Protein AF-A0A5D0NPP9-F1 (afdb_monomer_lite)

Radius of gyration: 20.12 Å; chains: 1; bounding box: 44×17×57 Å

pLDDT: mean 86.73, std 14.59, range [47.38, 98.38]

InterPro domains:
  IPR025557 Protein of unknown function DUF4282 [PF14110] (9-92)

Organism: NCBI:txid392828

Sequence (95 aa):
MLGALLETDFNALVTPSLVKAIYVLTLIVVTLECLAILFFGIWLFQGEAWLSGLIAVLVTPFVWLLQMLLTRVLMEAVVVRFKQAEYLRVIKDKL

Secondary structure (DSSP, 8-state):
-HHHHS-----S---HHHHHHHHHHHHHHHHHHHHHHHHHHHHHHTSTTHHHHHHHHHHHHHHHHHHHHHHHHHHHHHHHHHHHHHHHHHHHHT-

Structure (mmCIF, N/CA/C/O backbone):
data_AF-A0A5D0NPP9-F1
#
_entry.id   AF-A0A5D0NPP9-F1
#
loop_
_atom_site.group_PDB
_atom_site.id
_atom_site.type_symbol
_atom_site.label_atom_id
_atom_site.label_alt_id
_atom_site.label_comp_id
_atom_site.label_asym_id
_atom_site.label_entity_id
_atom_site.label_seq_id
_atom_site.pdbx_PDB_ins_code
_atom_site.Cartn_x
_atom_site.Cartn_y
_atom_site.Cartn_z
_atom_site.occupancy
_atom_site.B_iso_or_equiv
_atom_site.auth_seq_id
_atom_site.auth_comp_id
_atom_site.auth_asym_id
_atom_site.auth_atom_id
_atom_site.pdbx_PDB_model_num
ATOM 1 N N . MET A 1 1 ? 1.453 8.949 19.137 1.00 51.19 1 MET A N 1
ATOM 2 C CA . MET A 1 1 ? 1.365 7.951 18.043 1.00 51.19 1 MET A CA 1
ATOM 3 C C . MET A 1 1 ? 2.559 7.006 18.054 1.00 51.19 1 MET A C 1
ATOM 5 O O . MET A 1 1 ? 2.323 5.816 18.144 1.00 51.19 1 MET A O 1
ATOM 9 N N . LEU A 1 2 ? 3.806 7.502 18.069 1.00 59.47 2 LEU A N 1
ATOM 10 C CA . LEU A 1 2 ? 5.003 6.648 18.199 1.00 59.47 2 LEU A CA 1
ATOM 11 C C . LEU A 1 2 ? 5.022 5.791 19.477 1.00 59.47 2 LEU A C 1
ATOM 13 O O . LEU A 1 2 ? 5.346 4.616 19.400 1.00 59.47 2 LEU A O 1
ATOM 17 N N . GLY A 1 3 ? 4.591 6.337 20.622 1.00 56.12 3 GLY A N 1
ATOM 18 C CA . GLY A 1 3 ? 4.492 5.565 21.870 1.00 56.12 3 GLY A CA 1
ATOM 19 C C . GLY A 1 3 ? 3.571 4.341 21.771 1.00 56.12 3 GLY A C 1
ATOM 20 O O . GLY A 1 3 ? 3.952 3.273 22.214 1.00 56.12 3 GLY A O 1
ATOM 21 N N . ALA A 1 4 ? 2.427 4.464 21.087 1.00 59.25 4 ALA A N 1
ATOM 22 C CA . ALA A 1 4 ? 1.487 3.356 20.876 1.00 59.25 4 ALA A CA 1
ATOM 23 C C . ALA A 1 4 ? 1.951 2.343 19.806 1.00 59.25 4 ALA A C 1
ATOM 25 O O . ALA A 1 4 ? 1.412 1.247 19.731 1.00 59.25 4 ALA A O 1
ATOM 26 N N . LEU A 1 5 ? 2.922 2.706 18.955 1.00 57.84 5 LEU A N 1
ATOM 27 C CA . LEU A 1 5 ? 3.549 1.781 17.999 1.00 57.84 5 LEU A CA 1
ATOM 28 C C . LEU A 1 5 ? 4.624 0.903 18.659 1.00 57.84 5 LEU A C 1
ATOM 30 O O . LEU A 1 5 ? 4.923 -0.169 18.147 1.00 57.84 5 LEU A O 1
ATOM 34 N N . LEU A 1 6 ? 5.217 1.371 19.762 1.00 66.38 6 LEU A N 1
ATOM 35 C CA . LEU A 1 6 ? 6.301 0.699 20.490 1.00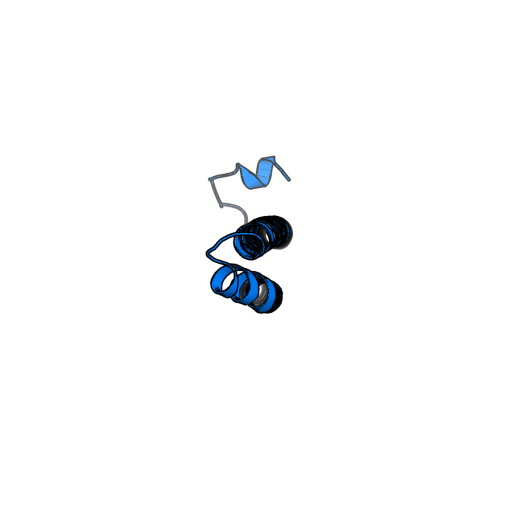 66.38 6 LEU A CA 1
ATOM 36 C C . LEU A 1 6 ? 5.825 0.059 21.806 1.00 66.38 6 LEU A C 1
ATOM 38 O O . LEU A 1 6 ? 6.631 -0.494 22.549 1.00 66.38 6 LEU A O 1
ATOM 42 N N . GLU A 1 7 ? 4.529 0.143 22.104 1.00 59.06 7 GLU A N 1
ATOM 43 C CA . GLU A 1 7 ? 3.916 -0.448 23.290 1.00 59.06 7 GLU A CA 1
ATOM 44 C C . GLU A 1 7 ? 3.608 -1.931 23.028 1.00 59.06 7 GLU A C 1
ATOM 46 O O . GLU A 1 7 ? 2.709 -2.271 22.260 1.00 59.06 7 GLU A O 1
ATOM 51 N N . THR A 1 8 ? 4.379 -2.830 23.645 1.00 55.56 8 THR A N 1
ATOM 52 C CA . THR A 1 8 ? 4.260 -4.291 23.470 1.00 55.56 8 THR A CA 1
ATOM 53 C C . THR A 1 8 ? 3.284 -4.953 24.441 1.00 55.56 8 THR A C 1
ATOM 55 O O . THR A 1 8 ? 3.066 -6.158 24.356 1.00 55.56 8 THR A O 1
ATOM 58 N N . ASP A 1 9 ? 2.716 -4.189 25.378 1.00 55.44 9 ASP A N 1
ATOM 59 C CA . ASP A 1 9 ? 1.863 -4.717 26.448 1.00 55.44 9 ASP A CA 1
ATOM 60 C C . ASP A 1 9 ? 0.432 -5.021 25.958 1.00 55.44 9 ASP A C 1
ATOM 62 O O . ASP A 1 9 ? -0.277 -5.798 26.585 1.00 55.44 9 ASP A O 1
ATOM 66 N N . PHE A 1 10 ? -0.007 -4.443 24.823 1.00 55.12 10 PHE A N 1
ATOM 67 C CA . PHE A 1 10 ? -1.342 -4.622 24.201 1.00 55.12 10 PHE A CA 1
ATOM 68 C C . PHE A 1 10 ? -2.544 -4.579 25.179 1.00 55.12 10 PHE A C 1
ATOM 70 O O . PHE A 1 10 ? -3.641 -5.034 24.853 1.00 55.12 10 PHE A O 1
ATOM 77 N N . ASN A 1 11 ? -2.352 -4.027 26.379 1.00 47.38 11 ASN A N 1
ATOM 78 C CA . ASN A 1 11 ? -3.247 -4.193 27.525 1.00 47.38 11 ASN A CA 1
ATOM 79 C C . ASN A 1 11 ? -4.465 -3.252 27.439 1.00 47.38 11 ASN A C 1
ATOM 81 O O . ASN A 1 11 ? -5.540 -3.527 27.970 1.00 47.38 11 ASN A O 1
ATOM 85 N N . ALA A 1 12 ? -4.325 -2.157 26.687 1.00 51.25 12 ALA A N 1
ATOM 86 C CA . ALA A 1 12 ? -5.426 -1.324 26.229 1.00 51.25 12 ALA A CA 1
ATOM 87 C C . ALA A 1 12 ? -5.727 -1.662 24.764 1.00 51.25 12 ALA A C 1
ATOM 89 O O . ALA A 1 12 ? -4.809 -1.693 23.948 1.00 51.25 12 ALA A O 1
ATOM 90 N N . LEU A 1 13 ? -7.004 -1.892 24.422 1.00 53.47 13 LEU A N 1
ATOM 91 C CA . LEU A 1 13 ? -7.493 -2.035 23.043 1.00 53.47 13 LEU A CA 1
ATOM 92 C C . LEU A 1 13 ? -6.947 -0.884 22.189 1.00 53.47 13 LEU A C 1
ATOM 94 O O . LEU A 1 13 ? -7.502 0.220 22.199 1.00 53.47 13 LEU A O 1
ATOM 98 N N . VAL A 1 14 ? -5.832 -1.118 21.491 1.00 55.62 14 VAL A N 1
ATOM 99 C CA . VAL A 1 14 ? -5.204 -0.062 20.710 1.00 55.62 14 VAL A CA 1
ATOM 100 C C . VAL A 1 14 ? -6.172 0.283 19.589 1.00 55.62 14 VAL A C 1
ATOM 102 O O . VAL A 1 14 ? -6.590 -0.537 18.775 1.00 55.62 14 VAL A O 1
ATOM 105 N N . THR A 1 15 ? -6.614 1.523 19.687 1.00 65.56 15 THR A N 1
ATOM 106 C CA . THR A 1 15 ? -7.844 2.094 19.166 1.00 65.56 15 THR A CA 1
ATOM 107 C C . THR A 1 15 ? -7.883 2.080 17.630 1.00 65.56 15 THR A C 1
ATOM 109 O O . THR A 1 15 ? -6.858 1.887 16.971 1.00 65.56 15 THR A O 1
ATOM 112 N N . PRO A 1 16 ? -9.038 2.398 17.008 1.00 67.12 16 PRO A N 1
ATOM 113 C CA . PRO A 1 16 ? -9.171 2.599 15.558 1.00 67.12 16 PRO A CA 1
ATOM 114 C C . PRO A 1 16 ? -8.111 3.526 14.929 1.00 67.12 16 PRO A C 1
ATOM 116 O O . PRO A 1 16 ? -7.916 3.517 13.716 1.00 67.12 16 PRO A O 1
ATOM 119 N N . SER A 1 17 ? -7.433 4.343 15.739 1.00 72.25 17 SER A N 1
ATOM 120 C CA . SER A 1 17 ? -6.291 5.180 15.366 1.00 72.25 17 SER A CA 1
ATOM 121 C C . SER A 1 17 ? -5.071 4.377 14.894 1.00 72.25 17 SER A C 1
ATOM 123 O O . SER A 1 17 ? -4.453 4.780 13.909 1.00 72.25 17 SER A O 1
ATOM 125 N N . LEU A 1 18 ? -4.741 3.244 15.525 1.00 80.25 18 LEU A N 1
ATOM 126 C CA . LEU A 1 18 ? -3.625 2.393 15.097 1.00 80.25 18 LEU A CA 1
ATOM 127 C C . LEU A 1 18 ? -3.951 1.695 13.777 1.00 80.25 18 LEU A C 1
ATOM 129 O O . LEU A 1 18 ? -3.124 1.697 12.873 1.00 80.25 18 LEU A O 1
ATOM 133 N N . VAL A 1 19 ? -5.179 1.191 13.619 1.00 83.81 19 VAL A N 1
ATOM 134 C CA . VAL A 1 19 ? -5.628 0.582 12.354 1.00 83.81 19 VAL A CA 1
ATOM 135 C C . VAL A 1 19 ? -5.541 1.586 11.201 1.00 83.81 19 VAL A C 1
ATOM 137 O O . VAL A 1 19 ? -5.066 1.249 10.120 1.00 83.81 19 VAL A O 1
ATOM 140 N N . LYS A 1 20 ? -5.916 2.851 11.438 1.00 82.25 20 LYS A N 1
ATOM 141 C CA . LYS A 1 20 ? -5.735 3.933 10.456 1.00 82.25 20 LYS A CA 1
ATOM 142 C C . LYS A 1 20 ? -4.262 4.194 10.133 1.00 82.25 20 LYS A C 1
ATOM 144 O O . LYS A 1 20 ? -3.937 4.399 8.969 1.00 82.25 20 LYS A O 1
ATOM 149 N N . ALA A 1 21 ? -3.384 4.199 11.135 1.00 86.50 21 ALA A N 1
ATOM 150 C CA . ALA A 1 21 ? -1.952 4.400 10.920 1.00 86.50 21 ALA A CA 1
ATOM 151 C C . ALA A 1 21 ? -1.341 3.260 10.092 1.00 86.50 21 ALA A C 1
ATOM 153 O O . ALA A 1 21 ? -0.637 3.526 9.121 1.00 86.50 21 ALA A O 1
ATOM 154 N N . ILE A 1 22 ? -1.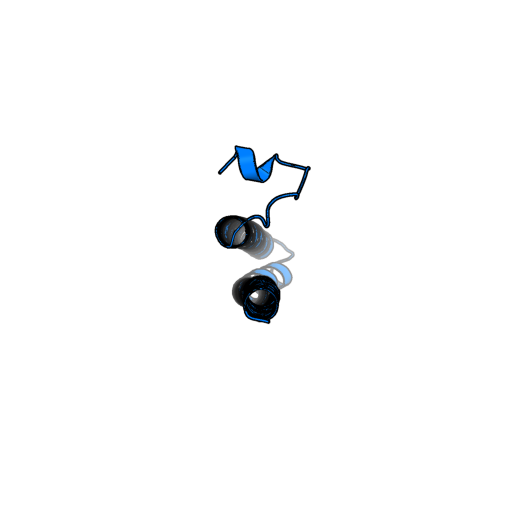670 2.008 10.426 1.00 88.81 22 ILE A N 1
ATOM 155 C CA . ILE A 1 22 ? -1.241 0.825 9.671 1.00 88.81 22 ILE A CA 1
ATOM 156 C C . ILE A 1 22 ? -1.762 0.905 8.240 1.00 88.81 22 ILE A C 1
ATOM 158 O O . ILE A 1 22 ? -0.977 0.743 7.317 1.00 88.81 22 ILE A O 1
ATOM 162 N N . TYR A 1 23 ? -3.042 1.237 8.044 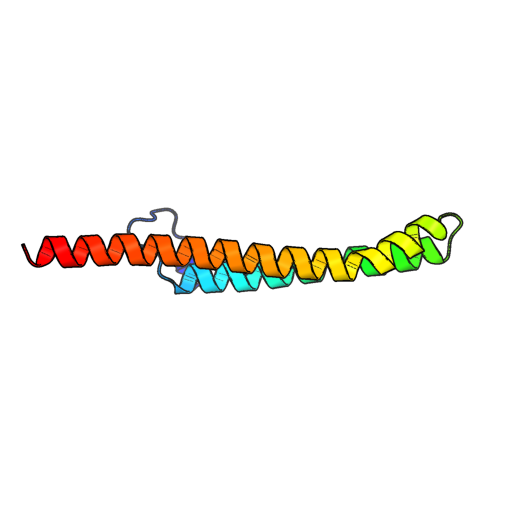1.00 90.12 23 TYR A N 1
ATOM 163 C CA . TYR A 1 23 ? -3.617 1.409 6.710 1.00 90.12 23 TYR A CA 1
ATOM 164 C C . TYR A 1 23 ? -2.796 2.386 5.863 1.00 90.12 23 TYR A C 1
ATOM 166 O O . TYR A 1 23 ? -2.343 2.019 4.784 1.00 90.12 23 TYR A O 1
ATOM 174 N N . VAL A 1 24 ? -2.543 3.598 6.369 1.00 92.88 24 VAL A N 1
ATOM 175 C CA . VAL A 1 24 ? -1.764 4.618 5.645 1.00 92.88 24 VAL A CA 1
ATOM 176 C C . VAL A 1 24 ? -0.346 4.133 5.340 1.00 92.88 24 VAL A C 1
ATOM 178 O O . VAL A 1 24 ? 0.114 4.296 4.212 1.00 92.88 24 VAL A O 1
ATOM 181 N N . LEU A 1 25 ? 0.334 3.509 6.306 1.00 93.69 25 LEU A N 1
ATOM 182 C CA . LEU A 1 25 ? 1.672 2.950 6.093 1.00 93.69 25 LEU A CA 1
ATOM 183 C C . LEU A 1 25 ? 1.666 1.866 5.011 1.00 93.69 25 LEU A C 1
ATOM 185 O O . LEU A 1 25 ? 2.518 1.892 4.125 1.00 93.69 25 LEU A O 1
ATOM 189 N N . THR A 1 26 ? 0.687 0.960 5.028 1.00 94.12 26 THR A N 1
ATOM 190 C CA . THR A 1 26 ? 0.541 -0.073 3.998 1.00 94.12 26 THR A CA 1
ATOM 191 C C . THR A 1 26 ? 0.303 0.542 2.622 1.00 94.12 26 THR A C 1
ATOM 193 O O . THR A 1 26 ? 0.945 0.114 1.669 1.00 94.12 26 THR A O 1
ATOM 196 N N . LEU A 1 27 ? -0.536 1.581 2.503 1.00 95.19 27 LEU A N 1
ATOM 197 C CA . LEU A 1 27 ? -0.752 2.261 1.217 1.00 95.19 27 LEU A CA 1
ATOM 198 C C . LEU A 1 27 ? 0.540 2.875 0.664 1.00 95.19 27 LEU A C 1
ATOM 200 O O . LEU A 1 27 ? 0.797 2.795 -0.539 1.00 95.19 27 LEU A O 1
ATOM 204 N N . ILE A 1 28 ? 1.352 3.488 1.532 1.00 97.38 28 ILE A N 1
ATOM 205 C CA . ILE A 1 28 ? 2.640 4.075 1.143 1.00 97.38 28 ILE A CA 1
ATOM 206 C C . ILE A 1 28 ? 3.575 2.980 0.629 1.00 97.38 28 ILE A C 1
ATOM 208 O O . ILE A 1 28 ? 4.127 3.122 -0.458 1.00 97.38 28 ILE A O 1
ATOM 212 N N . VAL A 1 29 ? 3.717 1.877 1.370 1.00 97.50 29 VAL A N 1
ATOM 213 C CA . VAL A 1 29 ? 4.595 0.760 0.989 1.00 97.50 29 VAL A CA 1
ATOM 214 C C . VAL A 1 29 ? 4.156 0.134 -0.335 1.00 97.50 29 VAL A C 1
ATOM 216 O O . VAL A 1 29 ? 4.978 0.026 -1.238 1.00 97.50 29 VAL A O 1
ATOM 219 N N . VAL A 1 30 ? 2.866 -0.180 -0.489 1.00 97.38 30 VAL A N 1
ATOM 220 C CA . VAL A 1 30 ? 2.279 -0.721 -1.732 1.00 97.38 30 VAL A CA 1
ATOM 221 C C . VAL A 1 30 ? 2.545 0.200 -2.922 1.00 97.38 30 VAL A C 1
ATOM 223 O O . VAL A 1 30 ? 2.907 -0.243 -4.012 1.00 97.38 30 VAL A O 1
ATOM 226 N N . THR A 1 31 ? 2.396 1.509 -2.722 1.00 97.44 31 THR A N 1
ATOM 227 C CA . THR A 1 31 ? 2.624 2.489 -3.788 1.00 97.44 31 THR A CA 1
ATOM 228 C C . THR A 1 31 ? 4.101 2.572 -4.164 1.00 97.44 31 THR A C 1
ATOM 230 O O . THR A 1 31 ? 4.422 2.589 -5.350 1.00 97.44 31 THR A O 1
ATOM 233 N N . LEU A 1 32 ? 5.007 2.587 -3.183 1.00 98.38 32 LEU A N 1
ATOM 234 C CA . LEU A 1 32 ? 6.451 2.605 -3.429 1.00 98.38 32 LEU A CA 1
ATOM 235 C C . LEU A 1 32 ? 6.936 1.321 -4.111 1.00 98.38 32 LEU A C 1
ATOM 237 O O . LEU A 1 32 ? 7.727 1.399 -5.049 1.00 98.38 32 LEU A O 1
ATOM 241 N N . GLU A 1 33 ? 6.436 0.160 -3.688 1.00 97.88 33 GLU A N 1
ATOM 242 C CA . GLU A 1 33 ? 6.696 -1.133 -4.329 1.00 97.88 33 GLU A CA 1
ATOM 243 C C . GLU A 1 33 ? 6.261 -1.107 -5.798 1.00 97.88 33 GLU A C 1
ATOM 245 O O . GLU A 1 33 ? 7.060 -1.392 -6.688 1.00 97.88 33 GLU A O 1
ATOM 250 N N . CYS A 1 34 ? 5.020 -0.698 -6.074 1.00 98.19 34 CYS A N 1
ATOM 251 C CA . CYS A 1 34 ? 4.505 -0.644 -7.441 1.00 98.19 34 CYS A CA 1
ATOM 252 C C . CYS A 1 34 ? 5.251 0.380 -8.304 1.00 98.19 34 CYS A C 1
ATOM 254 O O . CYS A 1 34 ? 5.485 0.122 -9.481 1.00 98.19 34 CYS A O 1
ATOM 256 N N . LEU A 1 35 ? 5.681 1.514 -7.741 1.00 98.38 35 LEU A N 1
ATOM 257 C CA . LEU A 1 35 ? 6.551 2.454 -8.451 1.00 98.38 35 LEU A CA 1
ATOM 258 C C . LEU A 1 35 ? 7.898 1.814 -8.800 1.00 98.38 35 LEU A C 1
ATOM 260 O O . LEU A 1 35 ? 8.357 1.957 -9.931 1.00 98.38 35 LEU A O 1
ATOM 264 N N . ALA A 1 36 ? 8.514 1.078 -7.873 1.00 98.25 36 ALA A N 1
ATOM 265 C CA . ALA A 1 36 ? 9.762 0.369 -8.138 1.00 98.25 36 ALA A CA 1
ATOM 266 C C . ALA A 1 36 ? 9.595 -0.674 -9.257 1.00 98.25 36 ALA A C 1
ATOM 268 O O . ALA A 1 36 ? 10.413 -0.716 -10.176 1.00 98.25 36 ALA A O 1
ATOM 269 N N . ILE A 1 37 ? 8.508 -1.454 -9.231 1.00 97.75 37 ILE A N 1
ATOM 270 C CA . ILE A 1 37 ? 8.173 -2.418 -10.292 1.00 97.75 37 ILE A CA 1
ATOM 271 C C . ILE A 1 37 ? 7.951 -1.698 -11.627 1.00 97.75 37 ILE A C 1
ATOM 273 O O . ILE A 1 37 ? 8.455 -2.153 -12.651 1.00 97.75 37 ILE A O 1
ATOM 277 N N . LEU A 1 38 ? 7.252 -0.559 -11.628 1.00 98.12 38 LEU A N 1
ATOM 278 C CA . LEU A 1 38 ? 7.002 0.229 -12.834 1.00 98.12 38 LEU A CA 1
ATOM 279 C C . LEU A 1 38 ? 8.310 0.725 -13.460 1.00 98.12 38 LEU A C 1
ATOM 281 O O . LEU A 1 38 ? 8.532 0.528 -14.654 1.00 98.12 38 LEU A O 1
ATOM 285 N N . PHE A 1 39 ? 9.195 1.333 -12.664 1.00 98.12 39 PHE A N 1
ATOM 286 C CA . PHE A 1 39 ? 10.495 1.811 -13.144 1.00 98.12 39 PHE A CA 1
ATOM 287 C C . PHE A 1 39 ? 11.379 0.666 -13.636 1.00 98.12 39 PHE A C 1
ATOM 289 O O . PHE A 1 39 ? 12.024 0.793 -14.677 1.00 98.12 39 PHE A O 1
ATOM 296 N N . PHE A 1 40 ? 11.367 -0.466 -12.935 1.00 97.44 40 PHE A N 1
ATOM 297 C CA . PHE A 1 40 ? 12.074 -1.665 -13.369 1.00 97.44 40 PHE A CA 1
ATOM 298 C C . PHE A 1 40 ? 11.512 -2.211 -14.689 1.00 97.44 40 PHE A C 1
ATOM 300 O O . PHE A 1 40 ? 12.275 -2.543 -15.593 1.00 97.44 40 PHE A O 1
ATOM 307 N N . GLY A 1 41 ? 10.188 -2.225 -14.851 1.00 97.56 41 GLY A N 1
ATOM 308 C CA . GLY A 1 41 ? 9.521 -2.613 -16.093 1.00 97.56 41 GLY A CA 1
ATOM 309 C C . GLY A 1 41 ? 9.888 -1.705 -17.267 1.00 97.56 41 GLY A C 1
ATOM 310 O O . GLY A 1 41 ? 10.182 -2.199 -18.353 1.00 97.56 41 GLY A O 1
ATOM 311 N N . ILE A 1 42 ? 9.953 -0.388 -17.046 1.00 97.81 42 ILE A N 1
ATOM 312 C CA . ILE A 1 42 ? 10.405 0.581 -18.059 1.00 97.81 42 ILE A CA 1
ATOM 313 C C . ILE A 1 42 ? 11.864 0.321 -18.448 1.00 97.81 42 ILE A C 1
ATOM 315 O O . ILE A 1 42 ? 12.194 0.347 -19.631 1.00 97.81 42 ILE A O 1
ATOM 319 N N . TRP A 1 43 ? 12.734 0.046 -17.475 1.00 97.69 43 TRP A N 1
ATOM 320 C CA . TRP A 1 43 ? 14.135 -0.273 -17.744 1.00 97.69 43 TRP A CA 1
ATOM 321 C C . TRP A 1 43 ? 14.280 -1.560 -18.569 1.00 97.69 43 TRP A C 1
ATOM 323 O O . TRP A 1 43 ? 14.988 -1.569 -19.574 1.00 97.69 43 TRP A O 1
ATOM 333 N N . LEU A 1 44 ? 13.541 -2.619 -18.219 1.00 97.12 44 LEU A N 1
ATOM 334 C CA . LEU A 1 44 ? 13.506 -3.865 -18.995 1.00 97.12 44 LEU A CA 1
ATOM 335 C C . LEU A 1 44 ? 12.960 -3.661 -20.411 1.00 97.12 44 LEU A C 1
ATOM 337 O O . LEU A 1 44 ? 13.440 -4.300 -21.346 1.00 97.12 44 LEU A O 1
ATOM 341 N N . PHE A 1 45 ? 11.980 -2.767 -20.578 1.00 95.75 45 PHE A N 1
ATOM 342 C CA . PHE A 1 45 ? 11.386 -2.455 -21.878 1.00 95.75 45 PHE A CA 1
ATOM 343 C C . PHE A 1 45 ? 12.415 -1.902 -22.877 1.00 95.75 45 PHE A C 1
ATOM 345 O O . PHE A 1 45 ? 12.294 -2.135 -24.076 1.00 95.75 45 PHE A O 1
ATOM 352 N N . GLN A 1 46 ? 13.438 -1.198 -22.386 1.00 94.50 46 GLN A N 1
ATOM 353 C CA . GLN A 1 46 ? 14.505 -0.611 -23.204 1.00 94.50 46 GLN A CA 1
ATOM 354 C C . GLN A 1 46 ? 15.615 -1.607 -23.581 1.00 94.50 46 GLN A C 1
ATOM 356 O O . GLN A 1 46 ? 16.450 -1.289 -24.425 1.00 94.50 46 GLN A O 1
ATOM 361 N N . GLY A 1 47 ? 15.656 -2.784 -22.949 1.00 93.12 47 GLY A N 1
ATOM 362 C CA . GLY A 1 47 ? 16.672 -3.810 -23.183 1.00 93.12 47 GLY A CA 1
ATOM 363 C C . GLY A 1 47 ? 16.182 -4.976 -24.044 1.00 93.12 47 GLY A C 1
ATOM 364 O O . GLY A 1 47 ? 15.102 -4.952 -24.630 1.00 93.12 47 GLY A O 1
ATOM 365 N N . GLU A 1 48 ? 16.961 -6.059 -24.073 1.00 93.69 48 GLU A N 1
ATOM 366 C CA . GLU A 1 48 ? 16.594 -7.290 -24.796 1.00 93.69 48 GLU A CA 1
ATOM 367 C C . GLU A 1 48 ? 15.340 -7.971 -24.219 1.00 93.69 48 GLU A C 1
ATOM 369 O O . GLU A 1 48 ? 14.621 -8.682 -24.920 1.00 93.69 48 GLU A O 1
ATOM 374 N N . ALA A 1 49 ? 15.026 -7.697 -22.951 1.00 95.50 49 ALA A N 1
ATOM 375 C CA . ALA A 1 49 ? 13.876 -8.231 -22.230 1.00 95.50 49 ALA A CA 1
ATOM 376 C C . ALA A 1 49 ? 12.580 -7.422 -22.456 1.00 95.50 49 ALA A C 1
ATOM 378 O O . ALA A 1 49 ? 11.697 -7.404 -21.589 1.00 95.50 49 ALA A O 1
ATOM 379 N N . TRP A 1 50 ? 12.439 -6.766 -23.611 1.00 95.69 50 TRP A N 1
ATOM 380 C CA . TRP A 1 50 ? 11.401 -5.762 -23.860 1.00 95.69 50 TRP A CA 1
ATOM 381 C C . TRP A 1 50 ? 9.969 -6.258 -23.598 1.00 95.69 50 TRP A C 1
ATOM 383 O O . TRP A 1 50 ? 9.159 -5.544 -23.008 1.00 95.69 50 TRP A O 1
ATOM 393 N N . LEU A 1 51 ? 9.660 -7.508 -23.965 1.00 97.25 51 LEU A N 1
ATOM 394 C CA . LEU A 1 51 ? 8.333 -8.098 -23.764 1.00 97.25 51 LEU A CA 1
ATOM 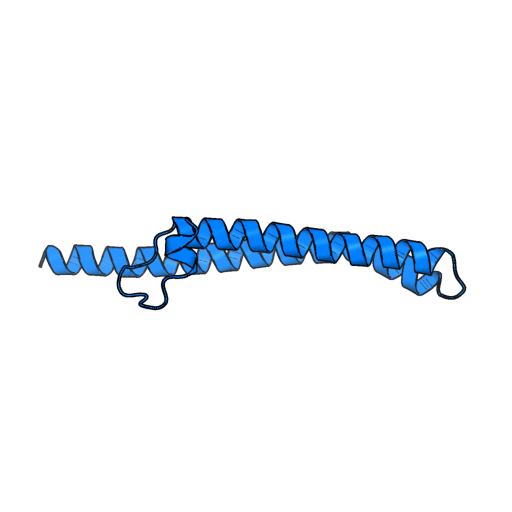395 C C . LEU A 1 51 ? 7.991 -8.226 -22.273 1.00 97.25 51 LEU A C 1
ATOM 397 O O . LEU A 1 51 ? 6.869 -7.933 -21.866 1.00 97.25 51 LEU A O 1
ATOM 401 N N . SER A 1 52 ? 8.966 -8.619 -21.449 1.00 96.88 52 SER A N 1
ATOM 402 C CA . SER A 1 52 ? 8.781 -8.713 -19.997 1.00 96.88 52 SER A CA 1
ATOM 403 C C . SER A 1 52 ? 8.583 -7.335 -19.362 1.00 96.88 52 SER A C 1
ATOM 405 O O . SER A 1 52 ? 7.716 -7.179 -18.504 1.00 96.88 52 SER A O 1
ATOM 407 N N . GLY A 1 53 ? 9.308 -6.321 -19.850 1.00 97.75 53 GLY A N 1
ATOM 408 C CA . GLY A 1 53 ? 9.137 -4.933 -19.432 1.00 97.75 53 GLY A CA 1
ATOM 409 C C . GLY A 1 53 ? 7.750 -4.390 -19.769 1.00 97.75 53 GLY A C 1
ATOM 410 O O . GLY A 1 53 ? 7.087 -3.812 -18.909 1.00 97.75 53 GLY A O 1
ATOM 411 N N . LEU A 1 54 ? 7.261 -4.660 -20.984 1.00 97.75 54 LEU A N 1
ATOM 412 C CA . LEU A 1 54 ? 5.914 -4.279 -21.412 1.00 97.75 54 LEU A CA 1
ATOM 413 C C . LEU A 1 54 ? 4.837 -4.918 -20.526 1.00 97.75 54 LEU A C 1
ATOM 415 O O . LEU A 1 54 ? 3.935 -4.226 -20.059 1.00 97.75 54 LEU A O 1
ATOM 419 N N . ILE A 1 55 ? 4.946 -6.224 -20.261 1.00 97.94 55 ILE A N 1
ATOM 420 C CA . ILE A 1 55 ? 4.008 -6.938 -19.384 1.00 97.94 55 ILE A CA 1
ATOM 421 C C . ILE A 1 55 ? 4.045 -6.341 -17.975 1.00 97.94 55 ILE A C 1
ATOM 423 O O . ILE A 1 55 ? 2.988 -6.048 -17.421 1.00 97.94 55 ILE A O 1
ATOM 427 N N . ALA A 1 56 ? 5.233 -6.111 -17.409 1.00 97.69 56 ALA A N 1
ATOM 428 C CA . ALA A 1 56 ? 5.376 -5.528 -16.079 1.00 97.69 56 ALA A CA 1
ATOM 429 C C . ALA A 1 56 ? 4.693 -4.155 -15.988 1.00 97.69 56 ALA A C 1
ATOM 431 O O . ALA A 1 56 ? 3.880 -3.936 -15.091 1.00 97.69 56 ALA A O 1
ATOM 432 N N . VAL A 1 57 ? 4.942 -3.259 -16.948 1.00 98.12 57 VAL A N 1
ATOM 433 C CA . VAL A 1 57 ? 4.329 -1.920 -16.986 1.00 98.12 57 VAL A CA 1
ATOM 434 C C . VAL A 1 57 ? 2.806 -2.001 -17.095 1.00 98.12 57 VAL A C 1
ATOM 436 O O . VAL A 1 57 ? 2.106 -1.297 -16.368 1.00 98.12 57 VAL A O 1
ATOM 439 N N . LEU A 1 58 ? 2.282 -2.874 -17.960 1.00 98.19 58 LEU A N 1
ATOM 440 C CA . LEU A 1 58 ? 0.837 -3.027 -18.154 1.00 98.19 58 LEU A CA 1
ATOM 441 C C . LEU A 1 58 ? 0.139 -3.653 -16.942 1.00 98.19 58 LEU A C 1
ATOM 443 O O . LEU A 1 58 ? -0.977 -3.258 -16.622 1.00 98.19 58 LEU A O 1
ATOM 447 N N . VAL A 1 59 ? 0.778 -4.607 -16.263 1.00 98.12 59 VAL A N 1
ATOM 448 C CA . VAL A 1 59 ? 0.198 -5.341 -15.125 1.00 98.12 59 VAL A CA 1
ATOM 449 C C . VAL A 1 59 ? 0.279 -4.543 -13.820 1.00 98.12 59 VAL A C 1
ATOM 451 O O . VAL A 1 59 ? -0.637 -4.622 -12.999 1.00 98.12 59 VAL A O 1
ATOM 454 N N . THR A 1 60 ? 1.321 -3.729 -13.635 1.00 98.25 60 THR A N 1
ATOM 455 C CA . THR A 1 60 ? 1.549 -2.933 -12.413 1.00 98.25 60 THR A CA 1
ATOM 456 C C . THR A 1 60 ? 0.330 -2.132 -11.924 1.00 98.25 60 THR A C 1
ATOM 458 O O . THR A 1 60 ? 0.005 -2.253 -10.742 1.00 98.25 60 THR A O 1
ATOM 461 N N . PRO A 1 61 ? -0.401 -1.349 -12.749 1.00 97.69 61 PRO A N 1
ATOM 462 C CA . PRO A 1 61 ? -1.563 -0.596 -12.264 1.00 97.69 61 PRO A CA 1
ATOM 463 C C . PRO A 1 61 ? -2.690 -1.496 -11.737 1.00 97.69 61 PRO A C 1
ATOM 465 O O . PRO A 1 61 ? -3.374 -1.124 -10.782 1.00 97.69 61 PRO A O 1
ATOM 468 N N . PHE A 1 62 ? -2.869 -2.691 -12.309 1.00 98.31 62 PHE A N 1
ATOM 469 C CA . PHE A 1 62 ? -3.858 -3.658 -11.829 1.00 98.31 62 PHE A CA 1
ATOM 470 C C . PHE A 1 62 ? -3.428 -4.288 -10.505 1.00 98.31 62 PHE A C 1
ATOM 472 O O . PHE A 1 62 ? -4.254 -4.435 -9.605 1.00 98.31 62 PHE A O 1
ATOM 479 N N . VAL A 1 63 ? -2.139 -4.615 -10.367 1.00 97.81 63 VAL A N 1
ATOM 480 C CA . VAL A 1 63 ? -1.565 -5.123 -9.112 1.00 97.81 63 VAL A CA 1
ATOM 481 C C . VAL A 1 63 ? -1.711 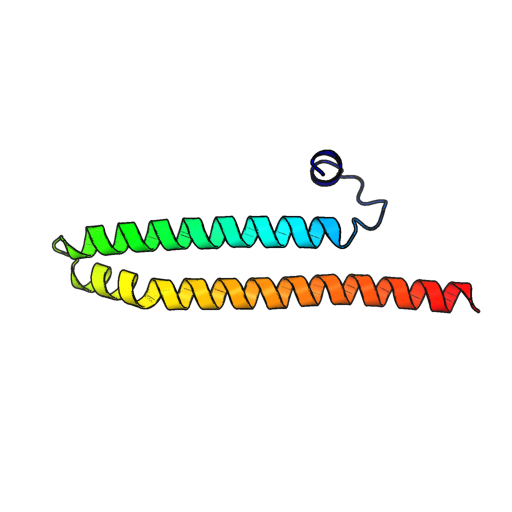-4.086 -8.004 1.00 97.81 63 VAL A C 1
ATOM 483 O O . VAL A 1 63 ? -2.231 -4.418 -6.940 1.00 97.81 63 VAL A O 1
ATOM 486 N N . TRP A 1 64 ? -1.353 -2.828 -8.272 1.00 98.12 64 TRP A N 1
ATOM 487 C CA . TRP A 1 64 ? -1.521 -1.730 -7.323 1.00 98.12 64 TRP A CA 1
ATOM 488 C C . TRP A 1 64 ? -2.982 -1.599 -6.885 1.00 98.12 64 TRP A C 1
ATOM 490 O O . TRP A 1 64 ? -3.280 -1.639 -5.693 1.00 98.12 64 TRP A O 1
ATOM 500 N N . LEU A 1 65 ? -3.918 -1.527 -7.838 1.00 97.75 65 LEU A N 1
ATOM 501 C CA . LEU A 1 65 ? -5.343 -1.393 -7.531 1.00 97.75 65 LEU A CA 1
ATOM 502 C C . LEU A 1 65 ? -5.862 -2.564 -6.683 1.00 97.75 65 LEU A C 1
ATOM 504 O O . LEU A 1 65 ? -6.591 -2.350 -5.712 1.00 97.75 65 LEU A O 1
ATOM 508 N N . LEU A 1 66 ? -5.474 -3.794 -7.023 1.00 97.94 66 LEU A N 1
ATOM 509 C CA . LEU A 1 66 ? -5.865 -4.987 -6.279 1.00 97.94 66 LEU A CA 1
ATOM 510 C C . LEU A 1 66 ? -5.316 -4.959 -4.847 1.00 97.94 66 LEU A C 1
ATOM 512 O O . LEU A 1 66 ? -6.070 -5.196 -3.904 1.00 97.94 66 LEU A O 1
ATOM 516 N N . GLN A 1 67 ? -4.036 -4.624 -4.663 1.00 97.06 67 GLN A N 1
ATOM 517 C CA . GLN A 1 67 ? -3.419 -4.507 -3.338 1.00 97.06 67 GLN A CA 1
ATOM 518 C C . GLN A 1 67 ? -4.095 -3.416 -2.489 1.00 97.06 67 GLN A C 1
ATOM 520 O O . GLN A 1 67 ? -4.366 -3.640 -1.306 1.00 97.06 67 GLN A O 1
ATOM 525 N N . MET A 1 68 ? -4.447 -2.270 -3.084 1.00 95.75 68 MET A N 1
ATOM 526 C CA . MET A 1 68 ? -5.183 -1.190 -2.410 1.00 95.75 68 MET A CA 1
ATOM 527 C C . MET A 1 68 ? -6.568 -1.659 -1.933 1.00 95.75 68 MET A C 1
ATOM 529 O O . MET A 1 68 ? -6.947 -1.420 -0.783 1.00 95.75 68 MET A O 1
ATOM 533 N N . LEU A 1 69 ? -7.317 -2.363 -2.791 1.00 96.62 69 LEU A N 1
ATOM 534 C CA . LEU A 1 69 ? -8.639 -2.905 -2.458 1.00 96.62 69 LEU A CA 1
ATOM 535 C C . LEU A 1 69 ? -8.565 -3.975 -1.367 1.00 96.62 69 LEU A C 1
ATOM 537 O O . LEU A 1 69 ? -9.325 -3.917 -0.401 1.00 96.62 69 LEU A O 1
ATOM 541 N N . LEU A 1 70 ? -7.632 -4.922 -1.482 1.00 96.38 70 LEU A N 1
ATOM 542 C CA . LEU A 1 70 ? -7.433 -5.966 -0.476 1.00 96.38 70 LEU A CA 1
ATOM 543 C C . LEU A 1 70 ? -7.053 -5.366 0.877 1.00 96.38 70 LEU A C 1
ATOM 545 O O . LEU A 1 70 ? -7.646 -5.720 1.894 1.00 96.38 70 LEU A O 1
ATOM 549 N N . THR A 1 71 ? -6.128 -4.405 0.886 1.00 94.88 71 THR A N 1
ATOM 550 C CA . THR A 1 71 ? -5.731 -3.688 2.105 1.00 94.88 71 THR A CA 1
ATOM 551 C C . THR A 1 71 ? -6.934 -3.011 2.754 1.00 94.88 71 THR A C 1
ATOM 553 O O . THR A 1 71 ? -7.117 -3.101 3.968 1.00 94.88 71 THR A O 1
ATOM 556 N N . ARG A 1 72 ? -7.805 -2.382 1.959 1.00 93.00 72 ARG A N 1
ATOM 557 C CA . ARG A 1 72 ? -9.032 -1.763 2.463 1.00 93.00 72 ARG A CA 1
ATOM 558 C C . ARG A 1 72 ? -9.976 -2.779 3.101 1.00 93.00 72 ARG A C 1
ATOM 560 O O . ARG A 1 72 ? -10.384 -2.576 4.240 1.00 93.00 72 ARG A O 1
ATOM 567 N N . VAL A 1 73 ? -10.283 -3.873 2.405 1.00 94.25 73 VAL A N 1
ATOM 568 C CA . VAL A 1 73 ? -11.184 -4.922 2.912 1.00 94.25 73 VAL A CA 1
ATOM 569 C C . VAL A 1 73 ? -10.641 -5.538 4.205 1.00 94.25 73 VAL A C 1
ATOM 571 O O . VAL A 1 73 ? -11.391 -5.739 5.159 1.00 94.25 73 VAL A O 1
ATOM 574 N N . LEU A 1 74 ? -9.330 -5.786 4.278 1.00 92.25 74 LEU A N 1
ATOM 575 C CA . LEU A 1 74 ? -8.685 -6.314 5.481 1.00 92.25 74 LEU A CA 1
ATOM 576 C C . LEU A 1 74 ? -8.787 -5.342 6.660 1.00 92.25 74 LEU A C 1
ATOM 578 O O . LEU A 1 74 ? -9.160 -5.754 7.759 1.00 92.25 74 LEU A O 1
ATOM 582 N N . MET A 1 75 ? -8.514 -4.053 6.449 1.00 89.25 75 MET A N 1
ATOM 583 C CA . MET A 1 75 ? -8.627 -3.058 7.522 1.00 89.25 75 MET A CA 1
ATOM 584 C C . MET A 1 75 ? -10.076 -2.858 7.969 1.00 89.25 75 MET A C 1
ATOM 586 O O . MET A 1 75 ? -10.332 -2.730 9.165 1.00 89.25 75 MET A O 1
ATOM 590 N N . GLU A 1 76 ? -11.038 -2.893 7.046 1.00 90.00 76 GLU A N 1
ATOM 591 C CA . GLU A 1 76 ? -12.466 -2.874 7.376 1.00 90.00 76 GLU A CA 1
ATOM 592 C C . GLU A 1 76 ? -12.848 -4.086 8.240 1.00 90.00 76 GLU A C 1
ATOM 594 O O . GLU A 1 76 ? -13.496 -3.917 9.276 1.00 90.00 76 GLU A O 1
ATOM 599 N N . ALA A 1 77 ? -12.371 -5.287 7.897 1.00 89.38 77 ALA A N 1
ATOM 600 C CA . ALA A 1 77 ? -12.590 -6.490 8.697 1.00 89.38 77 ALA A CA 1
ATOM 601 C C . ALA A 1 77 ? -11.993 -6.369 10.110 1.00 89.38 77 ALA A C 1
ATOM 603 O O . ALA A 1 77 ? -12.658 -6.713 11.090 1.00 89.38 77 ALA A O 1
ATOM 604 N N . VAL A 1 78 ? -10.778 -5.825 10.241 1.00 88.38 78 VAL A N 1
ATOM 605 C CA . VAL A 1 78 ? -10.137 -5.567 11.542 1.00 88.38 78 VAL A CA 1
ATOM 606 C C . VAL A 1 78 ? -10.967 -4.588 12.380 1.00 88.38 78 VAL A C 1
ATOM 608 O O . VAL A 1 78 ? -11.267 -4.868 13.541 1.00 88.38 78 VAL A O 1
ATOM 611 N N . VAL A 1 79 ? -11.417 -3.470 11.799 1.00 86.81 79 VAL A N 1
ATOM 612 C CA . VAL A 1 79 ? -12.272 -2.494 12.501 1.00 86.81 79 VAL A CA 1
ATOM 613 C C . VAL A 1 79 ? -13.598 -3.120 12.941 1.00 86.81 79 VAL A C 1
ATOM 615 O O . VAL A 1 79 ? -14.063 -2.850 14.049 1.00 86.81 79 VAL A O 1
ATOM 618 N N . VAL A 1 80 ? -14.214 -3.964 12.109 1.00 88.69 80 VAL A N 1
ATOM 619 C CA . VAL A 1 80 ? -15.464 -4.660 12.457 1.00 88.69 80 VAL A CA 1
ATOM 620 C C . VAL A 1 80 ? -15.275 -5.564 13.674 1.00 88.69 80 VAL A C 1
ATOM 622 O O . VAL A 1 80 ? -16.132 -5.559 14.556 1.00 88.69 80 VAL A O 1
ATOM 625 N N . ARG A 1 81 ? -14.151 -6.283 13.779 1.00 85.56 81 ARG A N 1
ATOM 626 C CA . ARG A 1 81 ? -13.847 -7.118 14.955 1.00 85.56 81 ARG A CA 1
ATOM 627 C C . ARG A 1 81 ? -13.759 -6.294 16.237 1.00 85.56 81 ARG A C 1
ATOM 629 O O . ARG A 1 81 ? -14.342 -6.685 17.247 1.00 85.56 81 ARG A O 1
ATOM 636 N N . PHE A 1 82 ? -13.106 -5.134 16.183 1.00 84.25 82 PHE A N 1
ATOM 637 C CA . 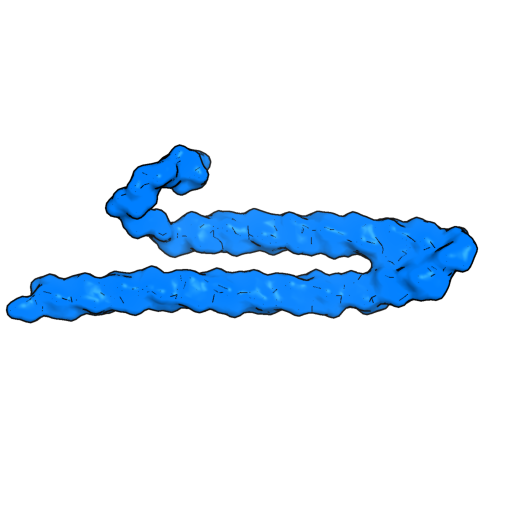PHE A 1 82 ? -13.044 -4.224 17.328 1.00 84.25 82 PHE A CA 1
ATOM 638 C C . PHE A 1 82 ? -14.429 -3.715 17.738 1.00 84.25 82 PHE A C 1
ATOM 640 O O . PHE A 1 82 ? -14.774 -3.763 18.917 1.00 84.25 82 PHE A O 1
ATOM 647 N N . LYS A 1 83 ? -15.261 -3.317 16.767 1.00 83.75 83 LYS A N 1
ATOM 648 C CA . LYS A 1 83 ? -16.644 -2.898 17.038 1.00 83.75 83 LYS A CA 1
ATOM 649 C C . LYS A 1 83 ? -17.474 -4.019 17.665 1.00 83.75 83 LYS A C 1
ATOM 651 O O . LYS A 1 83 ? -18.204 -3.771 18.617 1.00 83.75 83 LYS A O 1
ATOM 656 N N . GLN A 1 84 ? -17.362 -5.250 17.162 1.00 86.38 84 GLN A N 1
ATOM 657 C CA . GLN A 1 84 ? -18.076 -6.409 17.712 1.00 86.38 84 GLN A CA 1
ATOM 658 C C . GLN A 1 84 ? -17.724 -6.658 19.186 1.00 86.38 84 GLN A C 1
ATOM 660 O O . GLN A 1 84 ? -18.624 -6.867 19.997 1.00 86.38 84 GLN A O 1
ATOM 665 N N . ALA A 1 85 ? -16.437 -6.596 19.541 1.00 85.19 85 ALA A N 1
ATOM 666 C CA . ALA A 1 85 ? -15.989 -6.759 20.924 1.00 85.19 85 ALA A CA 1
ATOM 667 C C . ALA A 1 85 ? -16.538 -5.654 21.846 1.00 85.19 85 ALA A C 1
ATOM 669 O O . ALA A 1 85 ? -16.977 -5.932 22.963 1.00 85.19 85 ALA A O 1
ATOM 670 N N . GLU A 1 86 ? -16.570 -4.411 21.363 1.00 83.69 86 GLU A N 1
ATOM 671 C CA . GLU A 1 86 ? -17.111 -3.279 22.115 1.00 83.69 86 GLU A CA 1
ATOM 672 C C . GLU A 1 86 ? -18.625 -3.401 22.347 1.00 83.69 86 GLU A C 1
ATOM 674 O O . GLU A 1 86 ? -19.085 -3.211 23.474 1.00 83.69 86 GLU A O 1
ATOM 679 N N . TYR A 1 87 ? -19.397 -3.799 21.329 1.00 85.44 87 TYR A N 1
ATOM 680 C CA . TYR A 1 87 ? -20.838 -4.038 21.476 1.00 85.44 87 TYR A CA 1
ATOM 681 C C . TYR A 1 87 ? -21.147 -5.109 22.529 1.00 85.44 87 TYR A C 1
ATOM 683 O O . TYR A 1 87 ? -22.054 -4.921 23.341 1.00 85.44 87 TYR A O 1
ATOM 691 N N . LEU A 1 88 ? -20.382 -6.205 22.560 1.00 87.06 88 LEU A N 1
ATOM 692 C CA . LEU A 1 88 ? -20.550 -7.261 23.564 1.00 87.06 88 LEU A CA 1
ATOM 693 C C . LEU A 1 88 ? -20.258 -6.762 24.985 1.00 87.06 88 LEU A C 1
ATOM 695 O O . LEU A 1 88 ? -20.990 -7.113 25.911 1.00 87.06 88 LEU A O 1
ATOM 699 N N . ARG A 1 89 ? -19.241 -5.905 25.161 1.00 83.25 89 ARG A N 1
ATOM 700 C CA . ARG A 1 89 ? -18.947 -5.276 26.458 1.00 83.25 89 ARG A CA 1
ATOM 701 C C . ARG A 1 89 ? -20.114 -4.410 26.935 1.00 83.25 89 ARG A C 1
ATOM 703 O O . ARG A 1 89 ? -20.547 -4.555 28.069 1.00 83.25 89 ARG A O 1
ATOM 710 N N . VAL A 1 90 ? -20.668 -3.573 26.055 1.00 86.81 90 VAL A N 1
ATOM 711 C CA . VAL A 1 90 ? -21.808 -2.698 26.387 1.00 86.81 90 VAL A CA 1
ATOM 712 C C . VAL A 1 90 ? -23.061 -3.497 26.760 1.00 86.81 90 VAL A C 1
ATOM 714 O O . VAL A 1 90 ? -23.812 -3.067 27.630 1.00 86.81 90 VAL A O 1
ATOM 717 N N . ILE A 1 91 ? -23.310 -4.643 26.117 1.00 89.69 91 ILE A N 1
ATOM 718 C CA . ILE A 1 91 ? -24.429 -5.527 26.485 1.00 89.69 91 ILE A CA 1
ATOM 719 C C . ILE A 1 91 ? -24.199 -6.129 27.874 1.00 89.69 91 ILE A C 1
ATOM 721 O O . ILE A 1 91 ? -25.119 -6.123 28.685 1.00 89.69 91 ILE A O 1
ATOM 725 N N . LYS A 1 92 ? -22.979 -6.608 28.158 1.00 88.50 92 LYS A N 1
ATOM 726 C CA . LYS A 1 92 ? -22.618 -7.165 29.468 1.00 88.50 92 LYS A CA 1
ATOM 727 C C . LYS A 1 92 ? -22.771 -6.141 30.595 1.00 88.50 92 LYS A C 1
ATOM 729 O O . LYS A 1 92 ? -23.266 -6.505 31.647 1.00 88.50 92 LYS A O 1
ATOM 734 N N . ASP A 1 93 ? -22.388 -4.885 30.373 1.00 87.75 93 ASP A N 1
ATOM 735 C CA . ASP A 1 93 ? -22.486 -3.827 31.393 1.00 87.75 93 ASP A CA 1
ATOM 736 C C . ASP A 1 93 ? -23.939 -3.396 31.689 1.00 87.75 93 ASP A C 1
ATOM 738 O O . ASP A 1 93 ? -24.189 -2.710 32.679 1.00 87.75 93 ASP A O 1
ATOM 742 N N . LYS A 1 94 ? -24.900 -3.758 30.827 1.00 85.44 94 LYS A N 1
ATOM 743 C CA . LYS A 1 94 ? -26.332 -3.448 30.990 1.00 85.44 94 LYS A CA 1
ATOM 744 C C . LYS A 1 94 ? -27.155 -4.588 31.601 1.00 85.44 94 LYS A C 1
ATOM 746 O O . LYS A 1 94 ? -28.336 -4.363 31.866 1.00 85.44 94 LYS A O 1
ATOM 751 N N . LEU A 1 95 ? -26.576 -5.781 31.743 1.00 72.00 95 LEU A N 1
ATOM 752 C CA . LEU A 1 95 ? -27.214 -6.966 32.322 1.00 72.00 95 LEU A CA 1
ATOM 753 C C . LEU A 1 95 ? -26.837 -7.093 33.801 1.00 72.00 95 LEU A C 1
ATOM 755 O O . LEU A 1 95 ? -27.755 -7.371 34.600 1.00 72.00 95 LEU A O 1
#

Foldseek 3Di:
DVVLVPDPPCPDVSDLVVLVVVLVVQLVVLVVVLVVQLVVLVVCCPDPNNVSSVCSNVCSVVSSVVSNVVSVVVSVVVVVVVVVVVVVVVVVVVD